Protein AF-A0A7X7KDP8-F1 (afdb_monomer)

Foldseek 3Di:
DDDDDDDDDDDPVVVVVVVVVVVVVVPDDPQDWDKDKFAAADPPPRHQAKDKKFKAFQVRDQDDAPPFDDDDGITIDRRIGIDTGGDHDMDIDD

Sequence (94 aa):
MFAEPSIRRLPPFRCTTFALIALALMGQTSQAAGQLELIVVDTATGAPIPCRIHLTGPKKNVRNIPKTPFWHDHNAISGKVLLRLPNGNYEFLI

Structure (mmCIF, N/CA/C/O backbone):
data_AF-A0A7X7KDP8-F1
#
_entry.id   AF-A0A7X7KDP8-F1
#
loop_
_atom_site.group_PDB
_atom_site.id
_atom_site.type_symbol
_atom_site.label_atom_id
_atom_site.label_alt_id
_atom_site.label_comp_id
_atom_site.label_asym_id
_atom_site.label_entity_id
_atom_site.label_seq_id
_atom_site.pdbx_PDB_ins_code
_atom_site.Cartn_x
_atom_site.Cartn_y
_atom_site.Cartn_z
_atom_site.occupancy
_atom_site.B_iso_or_equiv
_atom_site.auth_seq_id
_atom_site.auth_comp_id
_atom_site.auth_asym_id
_atom_site.auth_atom_id
_atom_site.pdbx_PDB_model_num
ATOM 1 N N . MET A 1 1 ? 16.776 44.521 -65.443 1.00 44.59 1 MET A N 1
ATOM 2 C CA . MET A 1 1 ? 17.517 44.589 -64.165 1.00 44.59 1 MET A CA 1
ATOM 3 C C . MET A 1 1 ? 16.695 43.822 -63.140 1.00 44.59 1 MET A C 1
ATOM 5 O O . MET A 1 1 ? 15.703 44.355 -62.669 1.00 44.59 1 MET A O 1
ATOM 9 N N . PHE A 1 2 ? 17.021 42.556 -62.880 1.00 46.94 2 PHE A N 1
ATOM 10 C CA . PHE A 1 2 ? 16.363 41.763 -61.837 1.00 46.94 2 PHE A CA 1
ATOM 11 C C . PHE A 1 2 ? 17.418 41.432 -60.783 1.00 46.94 2 PHE A C 1
ATOM 13 O O . PHE A 1 2 ? 18.482 40.925 -61.126 1.00 46.94 2 PHE A O 1
ATOM 20 N N . ALA A 1 3 ? 17.160 41.825 -59.536 1.00 52.06 3 ALA A N 1
ATOM 21 C CA . ALA A 1 3 ? 18.062 41.621 -58.410 1.00 52.06 3 ALA A CA 1
ATOM 22 C C . ALA A 1 3 ? 17.932 40.184 -57.885 1.00 52.06 3 ALA A C 1
ATOM 24 O O . ALA A 1 3 ? 16.826 39.697 -57.655 1.00 52.06 3 ALA A O 1
ATOM 25 N N . GLU A 1 4 ? 19.067 39.518 -57.698 1.00 57.53 4 GLU A N 1
ATOM 26 C CA . GLU A 1 4 ? 19.156 38.153 -57.183 1.00 57.53 4 GLU A CA 1
ATOM 27 C C . GLU A 1 4 ? 18.979 38.147 -55.648 1.00 57.53 4 GLU A C 1
ATOM 29 O O . GLU A 1 4 ? 19.588 38.976 -54.961 1.00 57.53 4 GLU A O 1
ATOM 34 N N . PRO A 1 5 ? 18.146 37.263 -55.064 1.00 60.00 5 PRO A N 1
ATOM 35 C CA . PRO A 1 5 ? 17.931 37.248 -53.625 1.00 60.00 5 PRO A CA 1
ATOM 36 C C . PRO A 1 5 ? 19.129 36.626 -52.895 1.00 60.00 5 PRO A C 1
ATOM 38 O O . PRO A 1 5 ? 19.485 35.464 -53.081 1.00 60.00 5 PRO A O 1
ATOM 41 N N . SER A 1 6 ? 19.727 37.413 -52.003 1.00 65.31 6 SER A N 1
ATOM 42 C CA . SER A 1 6 ? 20.781 36.999 -51.075 1.00 65.31 6 SER A CA 1
ATOM 43 C C . SER A 1 6 ? 20.256 35.949 -50.082 1.00 65.31 6 SER A C 1
ATOM 45 O O . SER A 1 6 ? 19.622 36.276 -49.076 1.00 65.31 6 SER A O 1
ATOM 47 N N . ILE A 1 7 ? 20.524 34.668 -50.349 1.00 64.31 7 ILE A N 1
ATOM 48 C CA . ILE A 1 7 ? 20.230 33.570 -49.418 1.00 64.31 7 ILE A CA 1
ATOM 49 C C . ILE A 1 7 ? 21.276 33.586 -48.295 1.00 64.31 7 ILE A C 1
ATOM 51 O O . ILE A 1 7 ? 22.392 33.080 -48.442 1.00 64.31 7 ILE A O 1
ATOM 55 N N . ARG A 1 8 ? 20.919 34.160 -47.141 1.00 66.75 8 ARG A N 1
ATOM 56 C CA . ARG A 1 8 ? 21.7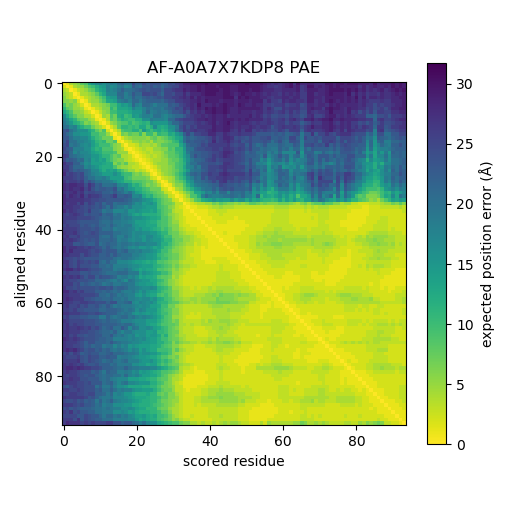41 34.089 -45.924 1.00 66.75 8 ARG A CA 1
ATOM 57 C C . ARG A 1 8 ? 21.695 32.667 -45.361 1.00 66.75 8 ARG A C 1
ATOM 59 O O . ARG A 1 8 ? 20.715 32.269 -44.737 1.00 66.75 8 ARG A O 1
ATOM 66 N N . ARG A 1 9 ? 22.766 31.898 -45.571 1.00 63.44 9 ARG A N 1
ATOM 67 C CA . ARG A 1 9 ? 22.952 30.585 -44.936 1.00 63.44 9 ARG A CA 1
ATOM 68 C C . ARG A 1 9 ? 23.226 30.782 -43.443 1.00 63.44 9 ARG A C 1
ATOM 70 O O . ARG A 1 9 ? 24.189 31.448 -43.070 1.00 63.44 9 ARG A O 1
ATOM 77 N N . LEU A 1 10 ? 22.369 30.224 -42.591 1.00 58.59 10 LEU A N 1
ATOM 78 C CA . LEU A 1 10 ? 22.587 30.205 -41.145 1.00 58.59 10 LEU A CA 1
ATOM 79 C C . LEU A 1 10 ? 23.786 29.292 -40.809 1.00 58.59 10 LEU A C 1
ATOM 81 O O . LEU A 1 10 ? 23.911 28.221 -41.404 1.00 58.59 10 LEU A O 1
ATOM 85 N N . PRO A 1 11 ? 24.673 29.686 -39.875 1.00 56.81 11 PRO A N 1
ATOM 86 C CA . PRO A 1 11 ? 25.853 28.898 -39.528 1.00 56.81 11 PRO A CA 1
ATOM 87 C C . PRO A 1 11 ? 25.471 27.589 -38.806 1.00 56.81 11 PRO A C 1
ATOM 89 O O . PRO A 1 11 ? 24.572 27.598 -37.958 1.00 56.81 11 PRO A O 1
ATOM 92 N N . PRO A 1 12 ? 26.183 26.473 -39.068 1.00 56.59 12 PRO A N 1
ATOM 93 C CA . PRO A 1 12 ? 25.824 25.128 -38.591 1.00 56.59 12 PRO A CA 1
ATOM 94 C C . PRO A 1 12 ? 25.829 24.987 -37.058 1.00 56.59 12 PRO A C 1
ATOM 96 O O . PRO A 1 12 ? 25.149 24.124 -36.507 1.00 56.59 12 PRO A O 1
ATOM 99 N N . PHE A 1 13 ? 26.528 25.882 -36.355 1.00 54.09 13 PHE A N 1
ATOM 100 C CA . PHE A 1 13 ? 26.641 25.901 -34.893 1.00 54.09 13 PHE A CA 1
ATOM 101 C C . PHE A 1 13 ? 25.326 26.205 -34.152 1.00 54.09 13 PHE A C 1
ATOM 103 O O . PHE A 1 13 ? 25.220 25.939 -32.955 1.00 54.09 13 PHE A O 1
ATOM 110 N N . ARG A 1 14 ? 24.314 26.749 -34.843 1.00 55.41 14 ARG A N 1
ATOM 111 C CA . ARG A 1 14 ? 22.993 27.042 -34.255 1.00 55.41 14 ARG A CA 1
ATOM 112 C C . ARG A 1 14 ? 22.034 25.847 -34.278 1.00 55.41 14 ARG A C 1
ATOM 114 O O . ARG A 1 14 ? 21.094 25.819 -33.492 1.00 55.41 14 ARG A O 1
ATOM 121 N N . CYS A 1 15 ? 22.275 24.854 -35.137 1.00 54.41 15 CYS A N 1
ATOM 122 C CA . CYS A 1 15 ? 21.437 23.652 -35.221 1.00 54.41 15 CYS A CA 1
ATOM 123 C C . CYS A 1 15 ? 21.819 22.602 -34.171 1.00 54.41 15 CYS A C 1
ATOM 125 O O . CYS A 1 15 ? 20.948 21.955 -33.596 1.00 54.41 15 CYS A O 1
ATOM 127 N N . THR A 1 16 ? 23.114 22.445 -33.891 1.00 58.50 16 THR A N 1
ATOM 128 C CA . THR A 1 16 ? 23.617 21.423 -32.958 1.00 58.50 16 THR A CA 1
ATOM 129 C C . THR A 1 16 ? 23.245 21.715 -31.505 1.00 58.50 16 THR A C 1
ATOM 131 O O . THR A 1 16 ? 22.891 20.806 -30.760 1.00 58.50 16 THR A O 1
ATOM 134 N N . THR A 1 17 ? 23.248 22.987 -31.109 1.00 57.66 17 THR A N 1
ATOM 135 C CA . THR A 1 17 ? 22.842 23.428 -29.764 1.00 57.66 17 THR A CA 1
ATOM 136 C C . THR A 1 17 ? 21.343 23.247 -29.515 1.00 57.66 17 THR A C 1
ATOM 138 O O . THR A 1 17 ? 20.956 22.804 -28.436 1.00 57.66 17 THR A O 1
ATOM 141 N N . PHE A 1 18 ? 20.493 23.495 -30.516 1.00 59.12 18 PHE A N 1
ATOM 142 C CA . PHE A 1 18 ? 19.050 23.236 -30.418 1.00 59.12 18 PHE A CA 1
ATOM 143 C C . PHE A 1 18 ? 18.726 21.739 -30.287 1.00 59.12 18 PHE A C 1
ATOM 145 O O . PHE A 1 18 ? 17.850 21.358 -29.511 1.00 59.12 18 PHE A O 1
ATOM 152 N N . ALA A 1 19 ? 19.458 20.884 -31.007 1.00 62.78 19 ALA A N 1
ATOM 153 C CA . ALA A 1 19 ? 19.248 19.437 -30.981 1.00 62.78 19 ALA A CA 1
ATOM 154 C C . ALA A 1 19 ? 19.540 18.812 -29.602 1.00 62.78 19 ALA A C 1
ATOM 156 O O . ALA A 1 19 ? 18.810 17.927 -29.160 1.00 62.78 19 ALA A O 1
ATOM 157 N N . LEU A 1 20 ? 20.560 19.302 -28.888 1.00 64.81 20 LEU A N 1
ATOM 158 C CA . LEU A 1 20 ? 20.907 18.816 -27.545 1.00 64.81 20 LEU A CA 1
ATOM 159 C C . LEU A 1 20 ? 19.850 19.185 -26.491 1.00 64.81 20 LEU A C 1
ATOM 161 O O . LEU A 1 20 ? 19.529 18.367 -25.630 1.00 64.81 20 LEU A O 1
ATOM 165 N N . ILE A 1 21 ? 19.266 20.384 -26.583 1.00 68.69 21 ILE A N 1
ATOM 166 C CA . ILE A 1 21 ? 18.185 20.823 -25.685 1.00 68.69 21 ILE A CA 1
ATOM 167 C C . ILE A 1 21 ? 16.912 20.000 -25.928 1.00 68.69 21 ILE A C 1
ATOM 169 O O . ILE A 1 21 ? 16.256 19.582 -24.975 1.00 68.69 21 ILE A O 1
ATOM 173 N N . ALA A 1 22 ? 16.584 19.713 -27.191 1.00 65.56 22 ALA A N 1
ATOM 174 C CA . ALA A 1 22 ? 15.426 18.892 -27.538 1.00 65.56 22 ALA A CA 1
ATOM 175 C C . ALA A 1 22 ? 15.552 17.450 -27.007 1.00 65.56 22 ALA A C 1
ATOM 177 O O . ALA A 1 22 ? 14.583 16.907 -26.479 1.00 65.56 22 ALA A O 1
ATOM 178 N N . LEU A 1 23 ? 16.748 16.851 -27.072 1.00 67.94 23 LEU A N 1
ATOM 179 C CA . LEU A 1 23 ? 16.996 15.502 -26.551 1.00 67.94 23 LEU A CA 1
ATOM 180 C C . LEU A 1 23 ? 16.880 15.432 -25.017 1.00 67.94 23 LEU A C 1
ATOM 182 O O . LEU A 1 23 ? 16.359 14.453 -24.486 1.00 67.94 23 LEU A O 1
ATOM 186 N N . ALA A 1 24 ? 17.296 16.482 -24.301 1.00 65.81 24 ALA A N 1
ATOM 187 C CA . ALA A 1 24 ? 17.159 16.559 -22.844 1.00 65.81 24 ALA A CA 1
ATOM 188 C C . ALA A 1 24 ? 15.690 16.646 -22.373 1.00 65.81 24 ALA A C 1
ATOM 190 O O . ALA A 1 24 ? 15.368 16.221 -21.264 1.00 65.81 24 ALA A O 1
ATOM 191 N N . LEU A 1 25 ? 14.787 17.159 -23.216 1.00 64.44 25 LEU A N 1
ATOM 192 C CA . LEU A 1 25 ? 13.361 17.317 -22.904 1.00 64.44 25 LEU A CA 1
ATOM 193 C C . LEU A 1 25 ? 12.517 16.064 -23.206 1.00 64.44 25 LEU A C 1
ATOM 195 O O . LEU A 1 25 ? 11.403 15.948 -22.702 1.00 64.44 25 LEU A O 1
ATOM 199 N N . MET A 1 26 ? 13.034 15.098 -23.973 1.00 65.31 26 MET A N 1
ATOM 200 C CA . MET A 1 26 ? 12.306 13.872 -24.351 1.00 65.31 26 MET A CA 1
ATOM 201 C C . MET A 1 26 ? 12.191 12.822 -23.224 1.00 65.31 26 MET A C 1
ATOM 203 O O . MET A 1 26 ? 11.527 11.804 -23.399 1.00 65.31 26 MET A O 1
ATOM 207 N N . GLY A 1 27 ? 12.820 13.043 -22.06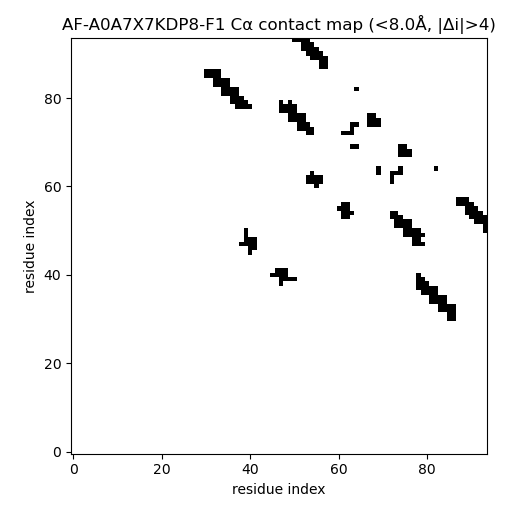5 1.00 57.62 27 GLY A N 1
ATOM 208 C CA . GLY A 1 27 ? 12.973 12.028 -21.014 1.00 57.62 27 GLY A CA 1
ATOM 209 C C . GLY A 1 27 ? 11.833 11.882 -19.997 1.00 57.62 27 GLY A C 1
ATOM 210 O O . GLY A 1 27 ? 11.965 11.077 -19.079 1.00 57.62 27 GLY A O 1
ATOM 211 N N . GLN A 1 28 ? 10.733 12.636 -20.093 1.00 58.03 28 GLN A N 1
ATOM 212 C CA . GLN A 1 28 ? 9.689 12.629 -19.054 1.00 58.03 28 GLN A CA 1
ATOM 213 C C . GLN A 1 28 ? 8.387 11.985 -19.534 1.00 58.03 28 GLN A C 1
ATOM 215 O O . GLN A 1 28 ? 7.374 12.650 -19.739 1.00 58.03 28 GLN A O 1
ATOM 220 N N . THR A 1 29 ? 8.379 10.660 -19.677 1.00 58.66 29 THR A N 1
ATOM 221 C CA . THR A 1 29 ? 7.113 9.927 -19.777 1.00 58.66 29 THR A CA 1
ATOM 222 C C . THR A 1 29 ? 6.504 9.831 -18.379 1.00 58.66 29 THR A C 1
ATOM 224 O O . THR A 1 29 ? 6.986 9.067 -17.541 1.00 58.66 29 THR A O 1
ATOM 227 N N . SER A 1 30 ? 5.446 10.597 -18.103 1.00 62.19 30 SER A N 1
ATOM 228 C CA . SER A 1 30 ? 4.622 10.351 -16.915 1.00 62.19 30 SER A CA 1
ATOM 229 C C . SER A 1 30 ? 3.943 8.997 -17.087 1.00 62.19 30 SER A C 1
ATOM 231 O O . SER A 1 30 ? 3.030 8.848 -17.896 1.00 62.19 30 SER A O 1
ATOM 233 N N . GLN A 1 31 ? 4.429 7.983 -16.373 1.00 65.25 31 GLN A N 1
ATOM 234 C CA . GLN A 1 31 ? 3.807 6.667 -16.389 1.00 65.25 31 GLN A CA 1
ATOM 235 C C . GLN A 1 31 ? 2.385 6.806 -15.837 1.00 65.25 31 GLN A C 1
ATOM 237 O O . GLN A 1 31 ? 2.205 7.386 -14.764 1.00 65.25 31 GLN A O 1
ATOM 242 N N . ALA A 1 32 ? 1.386 6.311 -16.575 1.00 61.94 32 ALA A N 1
ATOM 243 C CA . ALA A 1 32 ? -0.007 6.352 -16.141 1.00 61.94 32 ALA A CA 1
ATOM 244 C C . ALA A 1 32 ? -0.111 5.782 -14.720 1.00 61.94 32 ALA A C 1
ATOM 246 O O . ALA A 1 32 ? 0.294 4.641 -14.481 1.00 61.94 32 ALA A O 1
ATOM 247 N N . ALA A 1 33 ? -0.577 6.611 -13.785 1.00 73.25 33 ALA A N 1
ATOM 248 C CA . ALA A 1 33 ? -0.686 6.279 -12.375 1.00 73.25 33 ALA A CA 1
ATOM 249 C C . ALA A 1 33 ? -2.159 6.083 -12.014 1.00 73.25 33 ALA A C 1
ATOM 251 O O . ALA A 1 33 ? -2.948 7.028 -12.062 1.00 73.25 33 ALA A O 1
ATOM 252 N N . GLY A 1 34 ? -2.517 4.855 -11.650 1.00 85.81 34 GLY A N 1
ATOM 253 C CA . GLY A 1 34 ? -3.769 4.551 -10.977 1.00 85.81 34 GLY A CA 1
ATOM 254 C C . GLY A 1 34 ? -3.743 5.037 -9.527 1.00 85.81 34 GLY A C 1
ATOM 255 O O . GLY A 1 34 ? -2.681 5.226 -8.921 1.00 85.81 34 GLY A O 1
ATOM 256 N N . GLN A 1 35 ? -4.930 5.249 -8.967 1.00 91.62 35 GLN A N 1
ATOM 257 C CA . GLN A 1 35 ? -5.108 5.499 -7.541 1.00 91.62 35 GLN A CA 1
ATOM 258 C C . GLN A 1 35 ? -5.821 4.300 -6.921 1.00 91.62 35 GLN A C 1
ATOM 260 O O . GLN A 1 35 ? -6.826 3.841 -7.457 1.00 91.62 35 GLN A O 1
ATOM 265 N N . LEU A 1 36 ? -5.287 3.802 -5.810 1.00 92.06 36 LEU A N 1
ATOM 266 C CA . LEU A 1 36 ? -5.874 2.732 -5.011 1.00 92.06 36 LEU A CA 1
ATOM 267 C C . LEU A 1 36 ? -5.968 3.213 -3.566 1.00 92.06 36 LEU A C 1
ATOM 269 O O . LEU A 1 36 ? -4.950 3.548 -2.962 1.00 92.06 36 LEU A O 1
ATOM 273 N N . GLU A 1 37 ? -7.173 3.244 -3.013 1.00 94.44 37 GLU A N 1
ATOM 274 C CA . GLU A 1 37 ? -7.376 3.458 -1.584 1.00 94.44 37 GLU A CA 1
ATOM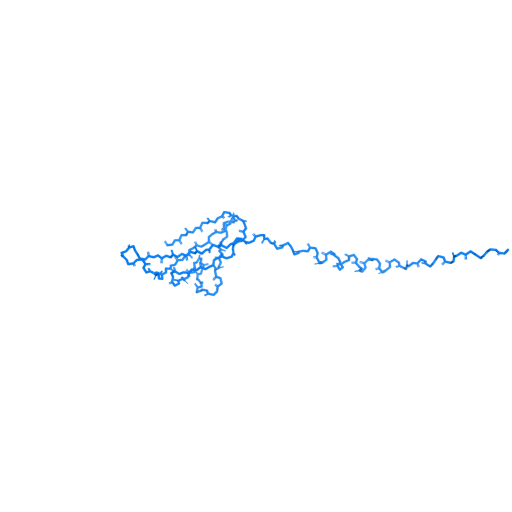 275 C C . GLU A 1 37 ? -7.479 2.100 -0.885 1.00 94.44 37 GLU A C 1
ATOM 277 O O . GLU A 1 37 ? -8.315 1.271 -1.238 1.00 94.44 37 GLU A O 1
ATOM 282 N N . LEU A 1 38 ? -6.605 1.871 0.094 1.00 93.69 38 LEU A N 1
ATOM 283 C CA . LEU A 1 38 ? -6.625 0.698 0.962 1.00 93.69 38 LEU A CA 1
ATOM 284 C C . LEU A 1 38 ? -7.119 1.111 2.344 1.00 93.69 38 LEU A C 1
ATOM 286 O O . LEU A 1 38 ? -6.591 2.050 2.944 1.00 93.69 38 LEU A O 1
ATOM 290 N N . ILE A 1 39 ? -8.119 0.387 2.843 1.00 96.06 39 ILE A N 1
ATOM 291 C CA . ILE A 1 39 ? -8.699 0.567 4.173 1.00 96.06 39 ILE A CA 1
ATOM 292 C C . ILE A 1 39 ? -8.670 -0.793 4.870 1.00 96.06 39 ILE A C 1
ATOM 294 O O . ILE A 1 39 ? -9.298 -1.740 4.404 1.00 96.06 39 ILE A O 1
ATOM 298 N N . VAL A 1 40 ? -7.938 -0.884 5.977 1.00 95.56 40 VAL A N 1
ATOM 299 C CA . VAL A 1 40 ? -7.853 -2.082 6.819 1.00 95.56 40 VAL A CA 1
ATOM 300 C C . VAL A 1 40 ? -8.775 -1.871 8.003 1.00 95.56 40 VAL A C 1
ATOM 302 O O . VAL A 1 40 ? -8.606 -0.901 8.741 1.00 95.56 40 VAL A O 1
ATOM 305 N N . VAL A 1 41 ? -9.767 -2.745 8.158 1.00 96.81 41 VAL A N 1
ATOM 306 C CA . VAL A 1 41 ? -10.817 -2.608 9.171 1.00 9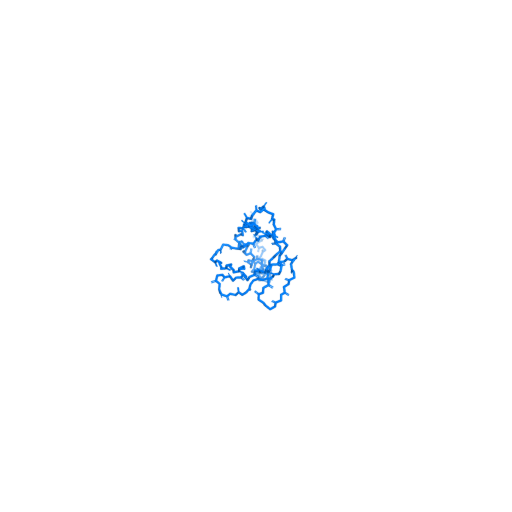6.81 41 VAL A CA 1
ATOM 307 C C . VAL A 1 41 ? -10.796 -3.759 10.162 1.00 96.81 41 VAL A C 1
ATOM 309 O O . VAL A 1 41 ? -10.518 -4.902 9.801 1.00 96.81 41 VAL A O 1
ATOM 312 N N . ASP A 1 42 ? -11.146 -3.457 11.406 1.00 96.62 42 ASP A N 1
ATOM 313 C CA . ASP A 1 42 ? -11.551 -4.464 12.377 1.00 96.62 42 ASP A CA 1
ATOM 314 C C . ASP A 1 42 ? -12.875 -5.109 11.934 1.00 96.62 42 ASP A C 1
ATOM 316 O O . ASP A 1 42 ? -13.828 -4.418 11.569 1.00 96.62 42 ASP A O 1
ATOM 320 N N . THR A 1 43 ? -12.948 -6.440 11.953 1.00 96.06 43 THR A N 1
ATOM 321 C CA . THR A 1 43 ? -14.092 -7.176 11.391 1.00 96.06 43 THR A CA 1
ATOM 322 C C . THR A 1 43 ? -15.367 -7.025 12.224 1.00 96.06 43 THR A C 1
ATOM 324 O O . THR A 1 43 ? -16.462 -7.130 11.677 1.00 96.06 43 THR A O 1
ATOM 327 N N . ALA A 1 44 ? -15.250 -6.776 13.530 1.00 97.62 44 ALA A N 1
ATOM 328 C CA . ALA A 1 44 ? -16.401 -6.656 14.422 1.00 97.62 44 ALA A CA 1
ATOM 329 C C . ALA A 1 44 ? -17.030 -5.254 14.374 1.00 97.62 44 ALA A C 1
ATOM 331 O O . ALA A 1 44 ? -18.250 -5.114 14.416 1.00 97.62 44 ALA A O 1
ATOM 332 N N . THR A 1 45 ? -16.199 -4.215 14.290 1.00 97.19 45 THR A N 1
ATOM 333 C CA . THR A 1 45 ? -16.610 -2.806 14.404 1.00 97.19 45 THR A CA 1
ATOM 334 C C . THR A 1 45 ? -16.637 -2.064 13.070 1.00 97.19 45 THR A C 1
ATOM 336 O O . THR A 1 45 ? -17.253 -1.004 12.976 1.00 97.19 45 THR A O 1
ATOM 339 N N . GLY A 1 46 ? -15.948 -2.572 12.043 1.00 96.69 46 GLY A N 1
ATOM 340 C CA . GLY A 1 46 ? -15.729 -1.870 10.776 1.00 96.69 46 GLY A CA 1
ATOM 341 C C . GLY A 1 46 ? -14.805 -0.651 10.893 1.00 96.69 46 GLY A C 1
ATOM 342 O O . GLY A 1 46 ? -14.626 0.084 9.919 1.00 96.69 46 GLY A O 1
ATOM 343 N N . ALA A 1 47 ? -14.218 -0.407 12.069 1.00 96.88 47 ALA A N 1
ATOM 344 C CA . ALA A 1 47 ? -13.343 0.730 12.301 1.00 96.88 47 ALA A CA 1
ATOM 345 C C . ALA A 1 47 ? -11.964 0.501 11.654 1.00 96.88 47 ALA A C 1
ATOM 347 O O . ALA A 1 47 ? -11.443 -0.614 11.720 1.00 96.88 47 ALA A O 1
ATOM 348 N N . PRO A 1 48 ? -11.337 1.531 11.055 1.00 97.25 48 PRO A N 1
ATOM 349 C CA . PRO A 1 48 ? -9.978 1.418 10.541 1.00 97.25 48 PRO A CA 1
ATOM 350 C C . PRO A 1 48 ? -8.976 1.087 11.651 1.00 97.25 48 PRO A C 1
ATOM 352 O O . PRO A 1 48 ? -8.994 1.735 12.699 1.00 97.25 48 PRO A O 1
ATOM 355 N N . ILE A 1 49 ? -8.077 0.133 11.401 1.00 97.19 49 ILE A N 1
ATOM 356 C CA . ILE A 1 49 ? -7.053 -0.291 12.365 1.00 97.19 49 ILE A CA 1
ATOM 357 C C . ILE A 1 49 ? -5.634 -0.064 11.835 1.00 97.19 49 ILE A C 1
ATOM 359 O O . ILE A 1 49 ? -5.359 -0.374 10.676 1.00 97.19 49 ILE A O 1
ATOM 363 N N . PRO A 1 50 ? -4.702 0.447 12.660 1.00 96.69 50 PRO A N 1
ATOM 364 C CA . PRO A 1 50 ? -3.302 0.541 12.273 1.00 96.69 50 PRO A CA 1
ATOM 365 C C . PRO A 1 50 ? -2.706 -0.830 11.950 1.00 96.69 50 PRO A C 1
ATOM 367 O O . PRO A 1 50 ? -2.920 -1.793 12.684 1.00 96.69 50 PRO A O 1
ATOM 370 N N . CYS A 1 51 ? -1.911 -0.910 10.886 1.00 96.19 51 CYS A N 1
ATOM 371 C CA . CYS A 1 51 ? -1.241 -2.144 10.481 1.00 96.19 51 CYS A CA 1
ATOM 372 C C . CYS A 1 51 ? 0.084 -1.851 9.766 1.00 96.19 51 CYS A C 1
ATOM 374 O O . CYS A 1 51 ? 0.409 -0.700 9.451 1.00 96.19 51 CYS A O 1
ATOM 376 N N . ARG A 1 52 ? 0.864 -2.903 9.516 1.00 96.88 52 ARG A N 1
ATOM 377 C CA . ARG A 1 52 ? 2.035 -2.842 8.637 1.00 96.88 52 ARG A CA 1
ATOM 378 C C . ARG A 1 52 ? 1.612 -3.271 7.238 1.00 96.88 52 ARG A C 1
ATOM 380 O O . ARG A 1 52 ? 0.651 -4.010 7.089 1.00 96.88 52 ARG A O 1
ATOM 387 N N . ILE A 1 53 ? 2.295 -2.772 6.219 1.00 96.69 53 ILE A N 1
ATOM 388 C CA . ILE A 1 53 ? 2.083 -3.208 4.843 1.00 96.69 53 ILE A CA 1
ATOM 389 C C . ILE A 1 53 ? 3.419 -3.327 4.121 1.00 96.69 53 ILE A C 1
ATOM 391 O O . ILE A 1 53 ? 4.218 -2.386 4.109 1.00 96.69 53 ILE A O 1
ATOM 395 N N . HIS A 1 54 ? 3.642 -4.480 3.501 1.00 97.31 54 HIS A N 1
ATOM 396 C CA . HIS A 1 54 ? 4.690 -4.685 2.514 1.00 97.31 54 HIS A CA 1
ATOM 397 C C . HIS A 1 54 ? 4.086 -4.454 1.130 1.00 97.31 54 HIS A C 1
ATOM 399 O O . HIS A 1 54 ? 3.086 -5.077 0.767 1.00 97.31 54 HIS A O 1
ATOM 405 N N . LEU A 1 55 ? 4.688 -3.542 0.367 1.00 96.69 55 LEU A N 1
ATOM 406 C CA . LEU A 1 55 ? 4.269 -3.222 -0.993 1.00 96.69 55 LEU A CA 1
ATOM 407 C C . LEU A 1 55 ? 5.373 -3.607 -1.973 1.00 96.69 55 LEU A C 1
ATOM 409 O O . LEU A 1 55 ? 6.393 -2.918 -2.085 1.00 96.69 55 LEU A O 1
ATOM 413 N N . THR A 1 56 ? 5.132 -4.674 -2.726 1.00 96.94 56 THR A N 1
ATOM 414 C CA . THR A 1 56 ? 6.058 -5.152 -3.755 1.00 96.94 56 THR A CA 1
ATOM 415 C C . THR A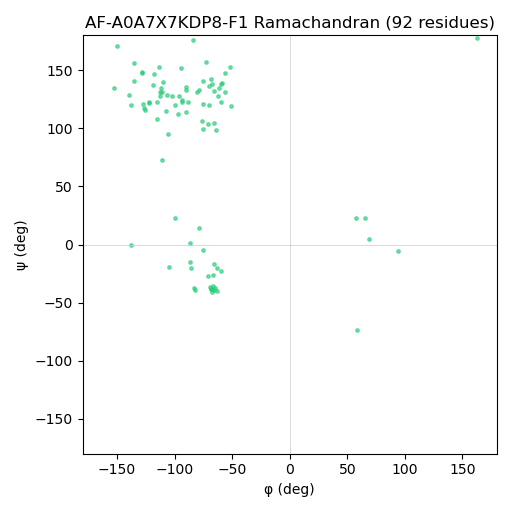 1 56 ? 5.559 -4.737 -5.132 1.00 96.94 56 THR A C 1
ATOM 417 O O . THR A 1 56 ? 4.404 -4.955 -5.496 1.00 96.94 56 THR A O 1
ATOM 420 N N . GLY A 1 57 ? 6.435 -4.092 -5.902 1.00 94.62 57 GLY A N 1
ATOM 421 C CA . GLY A 1 57 ? 6.139 -3.621 -7.250 1.00 94.62 57 GLY A CA 1
ATOM 422 C C . GLY A 1 57 ? 6.302 -4.684 -8.346 1.00 94.62 57 GLY A C 1
ATOM 423 O O . GLY A 1 57 ? 6.840 -5.765 -8.099 1.00 94.62 57 GLY A O 1
ATOM 424 N N . PRO A 1 58 ? 5.970 -4.336 -9.605 1.00 92.88 58 PRO A N 1
ATOM 425 C CA . PRO A 1 58 ? 6.005 -5.263 -10.743 1.00 92.88 58 PRO A CA 1
ATOM 426 C C . PRO A 1 58 ? 7.382 -5.873 -11.027 1.00 92.88 58 PRO A C 1
ATOM 428 O O . PRO A 1 58 ? 7.487 -6.927 -11.646 1.00 92.88 58 PRO A O 1
ATOM 431 N N . LYS A 1 59 ? 8.457 -5.206 -10.591 1.00 93.19 59 LYS A N 1
ATOM 432 C CA . LYS A 1 59 ? 9.846 -5.657 -10.755 1.00 93.19 59 LYS A CA 1
ATOM 433 C C . LYS A 1 59 ? 10.405 -6.317 -9.487 1.00 93.19 59 LYS A C 1
ATOM 435 O O . LYS A 1 59 ? 11.616 -6.323 -9.299 1.00 93.19 59 LYS A O 1
ATOM 440 N N . LYS A 1 60 ? 9.534 -6.826 -8.604 1.00 92.75 60 LYS A N 1
ATOM 441 C CA . LYS A 1 60 ? 9.881 -7.389 -7.283 1.00 92.75 60 LYS A CA 1
ATOM 442 C C . LYS A 1 60 ? 10.632 -6.418 -6.364 1.00 92.75 60 LYS A C 1
ATOM 444 O O . LYS A 1 60 ? 11.352 -6.827 -5.460 1.00 92.75 60 LYS A O 1
ATOM 449 N N . ASN A 1 61 ? 10.486 -5.120 -6.604 1.00 93.44 61 ASN A N 1
ATOM 450 C CA . ASN A 1 61 ? 11.116 -4.089 -5.795 1.00 93.44 61 ASN A CA 1
ATOM 451 C C . ASN A 1 61 ? 10.191 -3.689 -4.641 1.00 93.44 61 ASN A C 1
ATOM 453 O O . ASN A 1 61 ? 9.004 -3.438 -4.864 1.00 93.44 61 ASN A O 1
ATOM 457 N N . VAL A 1 62 ? 10.749 -3.551 -3.440 1.00 94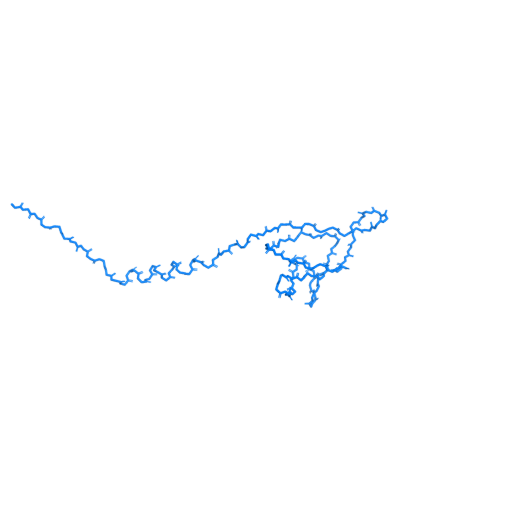.69 62 VAL A N 1
ATOM 458 C CA . VAL A 1 62 ? 10.066 -2.900 -2.316 1.00 94.69 62 VAL A CA 1
ATOM 459 C C . VAL A 1 62 ? 9.723 -1.468 -2.715 1.00 94.69 62 VAL A C 1
ATOM 461 O O . VAL A 1 62 ? 10.518 -0.775 -3.364 1.00 94.69 62 VAL A O 1
ATOM 464 N N . ARG A 1 63 ? 8.525 -1.019 -2.350 1.00 92.69 63 ARG A N 1
ATOM 465 C CA . ARG A 1 63 ? 8.041 0.320 -2.666 1.00 92.69 63 ARG A CA 1
ATOM 466 C C . ARG A 1 63 ? 7.608 1.033 -1.388 1.00 92.69 63 ARG A C 1
ATOM 468 O O .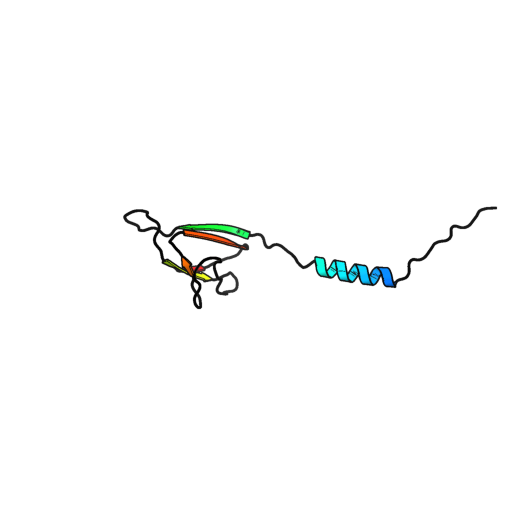 ARG A 1 63 ? 6.645 0.638 -0.749 1.00 92.69 63 ARG A O 1
ATOM 475 N N . ASN A 1 64 ? 8.306 2.115 -1.057 1.00 93.81 64 ASN A N 1
ATOM 476 C CA . ASN A 1 64 ? 7.939 2.974 0.064 1.00 93.81 64 ASN A CA 1
ATOM 477 C C . ASN A 1 64 ? 6.656 3.764 -0.249 1.00 93.81 64 ASN A C 1
ATOM 479 O O . ASN A 1 64 ? 6.516 4.337 -1.335 1.00 93.81 64 ASN A O 1
ATOM 483 N N . ILE A 1 65 ? 5.756 3.833 0.728 1.00 93.69 65 ILE A N 1
ATOM 484 C CA . ILE A 1 65 ? 4.571 4.687 0.730 1.00 93.69 65 ILE A CA 1
ATOM 485 C C . ILE A 1 65 ? 4.920 6.053 1.359 1.00 93.69 65 ILE A C 1
ATOM 487 O O . ILE A 1 65 ? 5.178 6.137 2.564 1.00 93.69 65 ILE A O 1
ATOM 491 N N . PRO A 1 66 ? 4.883 7.162 0.594 1.00 91.69 66 PRO A N 1
ATOM 492 C CA . PRO A 1 66 ? 5.174 8.489 1.131 1.00 91.69 66 PRO A CA 1
ATOM 493 C C . PRO A 1 66 ? 4.277 8.860 2.320 1.00 91.69 66 PRO A C 1
ATOM 495 O O . PRO A 1 66 ? 3.096 8.526 2.337 1.00 91.69 66 PRO A O 1
ATOM 498 N N . LYS A 1 67 ? 4.820 9.640 3.266 1.00 91.31 67 LYS A N 1
ATOM 499 C CA . LYS A 1 67 ? 4.110 10.148 4.462 1.00 91.31 67 LYS A CA 1
ATOM 500 C C . LYS A 1 67 ? 3.668 9.069 5.459 1.00 91.31 67 LYS A C 1
ATOM 502 O O . LYS A 1 67 ? 2.771 9.305 6.261 1.00 91.31 67 LYS A O 1
ATOM 507 N N . THR A 1 68 ? 4.317 7.912 5.433 1.00 94.69 68 THR A N 1
ATOM 508 C CA . THR A 1 68 ? 4.132 6.854 6.429 1.00 94.69 68 THR A CA 1
ATOM 509 C C . THR A 1 68 ? 5.502 6.427 6.967 1.00 94.69 68 THR A C 1
ATOM 511 O O . THR A 1 68 ? 6.489 6.534 6.231 1.00 94.69 68 THR A O 1
ATOM 514 N N . PRO A 1 69 ? 5.619 5.991 8.234 1.00 96.69 69 PRO A N 1
ATOM 515 C CA . PRO A 1 69 ? 6.872 5.448 8.749 1.00 96.69 69 PRO A CA 1
ATOM 516 C C . PRO A 1 69 ? 7.292 4.220 7.938 1.00 96.69 69 PRO A C 1
ATOM 518 O O . PRO A 1 69 ? 6.525 3.266 7.840 1.00 96.69 69 PRO A O 1
ATOM 521 N N . PHE A 1 70 ? 8.493 4.252 7.361 1.00 96.69 70 PHE A N 1
ATOM 522 C CA . PHE A 1 70 ? 9.064 3.167 6.564 1.00 96.69 70 PHE A CA 1
ATOM 523 C C . PHE A 1 70 ? 10.268 2.567 7.284 1.00 96.69 70 PHE A C 1
ATOM 525 O O . PHE A 1 70 ? 11.163 3.308 7.698 1.00 96.69 70 PHE A O 1
ATOM 532 N N . TRP A 1 71 ? 10.315 1.242 7.394 1.00 96.19 71 TRP A N 1
ATOM 533 C CA . TRP A 1 71 ? 11.469 0.531 7.933 1.00 96.19 71 TRP A CA 1
ATOM 534 C C . TRP A 1 71 ? 11.767 -0.716 7.107 1.00 96.19 71 TRP A C 1
ATOM 536 O O . TRP A 1 71 ? 10.938 -1.616 7.032 1.00 96.19 71 TRP A O 1
ATOM 546 N N . HIS A 1 72 ? 12.975 -0.775 6.538 1.00 94.44 72 HIS A N 1
ATOM 547 C CA . HIS A 1 72 ? 13.491 -1.868 5.705 1.00 94.44 72 HIS A CA 1
ATOM 548 C C . HIS A 1 72 ? 12.647 -2.169 4.451 1.00 94.44 72 HIS A C 1
ATOM 550 O O . HIS A 1 72 ? 13.045 -1.820 3.342 1.00 94.44 72 HIS A O 1
ATOM 556 N N . ASP A 1 73 ? 11.487 -2.794 4.625 1.00 95.88 73 ASP A N 1
ATOM 557 C CA . ASP A 1 73 ? 10.627 -3.333 3.574 1.00 95.88 73 ASP A CA 1
ATOM 558 C C . ASP A 1 73 ? 9.124 -3.087 3.775 1.00 95.88 73 ASP A C 1
ATOM 560 O O . ASP A 1 73 ? 8.327 -3.475 2.917 1.00 95.88 73 ASP A O 1
ATOM 564 N N . HIS A 1 74 ? 8.731 -2.427 4.866 1.00 97.25 74 HIS 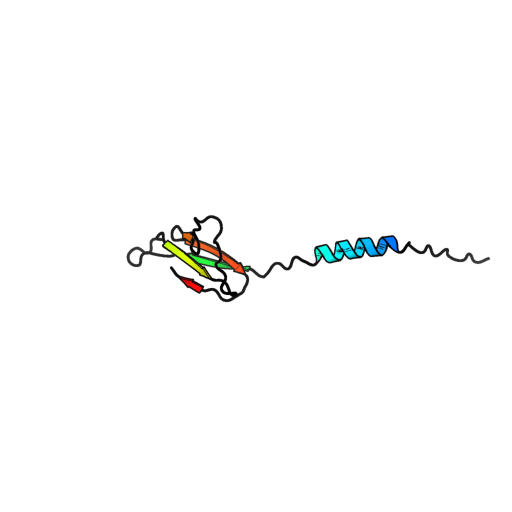A N 1
ATOM 565 C CA . HIS A 1 74 ? 7.330 -2.180 5.187 1.00 97.25 74 HIS A CA 1
ATOM 566 C C . HIS A 1 74 ? 7.069 -0.753 5.653 1.00 97.25 74 HIS A C 1
ATOM 568 O O . HIS A 1 74 ? 7.937 -0.054 6.183 1.00 97.25 74 HIS A O 1
ATOM 574 N N . ASN A 1 75 ? 5.815 -0.346 5.480 1.00 97.69 75 ASN A N 1
ATOM 575 C CA . ASN A 1 75 ? 5.268 0.904 5.972 1.00 97.69 75 ASN A CA 1
ATOM 576 C C . ASN A 1 75 ? 4.274 0.632 7.107 1.00 97.69 75 ASN A C 1
ATOM 578 O O . ASN A 1 75 ? 3.478 -0.300 7.023 1.00 97.69 75 ASN A O 1
ATOM 582 N N . ALA A 1 76 ? 4.284 1.454 8.153 1.00 97.31 76 ALA A N 1
ATOM 583 C CA . ALA A 1 76 ? 3.209 1.475 9.143 1.00 97.31 76 ALA A CA 1
ATOM 584 C C . ALA A 1 76 ? 2.111 2.447 8.682 1.00 97.31 76 ALA A C 1
ATOM 586 O O . ALA A 1 76 ? 2.385 3.627 8.467 1.00 97.31 76 ALA A O 1
ATOM 587 N N . ILE A 1 77 ? 0.870 1.979 8.538 1.00 96.75 77 ILE A N 1
ATOM 588 C CA . ILE A 1 77 ? -0.281 2.811 8.157 1.00 96.75 77 ILE A CA 1
ATOM 589 C C . ILE A 1 77 ? -1.279 2.913 9.311 1.00 96.75 77 ILE A C 1
ATOM 591 O O . ILE A 1 77 ? -1.395 2.004 10.126 1.00 96.75 77 ILE A O 1
ATOM 595 N N . SER A 1 78 ? -2.046 4.002 9.370 1.00 95.31 78 SER A N 1
ATOM 596 C CA . SER A 1 78 ? -3.088 4.223 10.388 1.00 95.31 78 SER A CA 1
ATOM 597 C C . SER A 1 78 ? -4.396 3.459 10.116 1.00 95.31 78 SER A C 1
ATOM 599 O O . SER A 1 78 ? -5.428 3.779 10.698 1.00 95.31 78 SER A O 1
ATOM 601 N N . GLY A 1 79 ? -4.369 2.485 9.202 1.00 95.19 79 GLY A N 1
ATOM 602 C CA . GLY A 1 79 ? -5.536 1.741 8.719 1.00 95.19 79 GLY A CA 1
ATOM 603 C C . GLY A 1 79 ? -6.164 2.290 7.446 1.00 95.19 79 GLY A C 1
ATOM 604 O O . GLY A 1 79 ? -7.045 1.652 6.880 1.00 95.19 79 GLY A O 1
ATOM 605 N N . LYS A 1 80 ? -5.697 3.441 6.950 1.00 95.44 80 LYS A N 1
ATOM 606 C CA . LYS A 1 80 ? -6.055 3.963 5.626 1.00 95.44 80 LYS A CA 1
ATOM 607 C C . LYS A 1 80 ? -4.830 4.469 4.893 1.00 95.44 80 LYS A C 1
ATOM 609 O O . LYS A 1 80 ? -3.971 5.116 5.493 1.00 95.44 80 LYS A O 1
ATOM 614 N N . VAL A 1 81 ? -4.770 4.224 3.590 1.00 94.94 81 VAL A N 1
ATOM 615 C CA . VAL A 1 81 ? -3.700 4.746 2.744 1.00 94.94 81 VAL A CA 1
ATOM 616 C C . VAL A 1 81 ? -4.161 4.931 1.301 1.00 94.94 81 VAL A C 1
ATOM 618 O O . VAL A 1 81 ? -4.787 4.052 0.715 1.00 94.94 81 VAL A O 1
ATOM 621 N N . LEU A 1 82 ? -3.815 6.080 0.714 1.00 94.19 82 LEU A N 1
ATOM 622 C CA . LEU A 1 82 ? -4.003 6.347 -0.710 1.00 94.19 82 LEU A CA 1
ATOM 623 C C . LEU A 1 82 ? -2.696 6.076 -1.459 1.00 94.19 82 LEU A C 1
ATOM 625 O O . LEU A 1 82 ? -1.716 6.811 -1.312 1.00 94.19 82 LEU A O 1
ATOM 629 N N . LEU A 1 83 ? -2.694 5.044 -2.295 1.00 93.19 83 LEU A N 1
ATOM 630 C CA . LEU A 1 83 ? -1.563 4.658 -3.125 1.00 93.19 83 LEU A CA 1
ATOM 631 C C . LEU A 1 83 ? -1.712 5.237 -4.530 1.00 93.19 83 LEU A C 1
ATOM 633 O O . LEU A 1 83 ? -2.725 5.048 -5.198 1.00 93.19 83 LEU A O 1
ATOM 637 N N . ARG A 1 84 ? -0.667 5.923 -4.996 1.00 91.31 84 ARG A N 1
ATOM 638 C CA . ARG A 1 84 ? -0.546 6.407 -6.377 1.00 91.31 84 ARG A CA 1
ATOM 639 C C . ARG A 1 84 ? 0.456 5.517 -7.096 1.00 91.31 84 ARG A C 1
ATOM 641 O O . ARG A 1 84 ? 1.668 5.695 -6.950 1.00 91.31 84 ARG A O 1
ATOM 648 N N . LEU A 1 85 ? -0.050 4.509 -7.797 1.00 90.56 85 LEU A N 1
ATOM 649 C CA . LEU A 1 85 ? 0.753 3.435 -8.371 1.00 90.56 85 LEU A CA 1
ATOM 650 C C . LEU A 1 85 ? 0.727 3.523 -9.895 1.00 90.56 85 LEU A C 1
ATOM 652 O O . LEU A 1 85 ? -0.354 3.570 -10.475 1.00 90.56 85 LEU A O 1
ATOM 656 N N . PRO A 1 86 ? 1.889 3.528 -10.567 1.00 89.69 86 PRO A N 1
ATOM 657 C CA . PRO A 1 86 ? 1.946 3.269 -11.996 1.00 89.69 86 PRO A CA 1
ATOM 658 C C . PRO A 1 86 ? 1.221 1.971 -12.364 1.00 89.69 86 PRO A C 1
ATOM 660 O O . PRO A 1 86 ? 1.178 1.045 -11.559 1.00 89.69 86 PRO A O 1
ATOM 663 N N . ASN A 1 87 ? 0.702 1.870 -13.585 1.00 88.56 87 ASN A N 1
ATOM 664 C CA . ASN A 1 87 ? 0.100 0.621 -14.051 1.00 88.56 87 ASN A CA 1
ATOM 665 C C . ASN A 1 87 ? 1.091 -0.552 -13.942 1.00 88.56 87 ASN A C 1
ATOM 667 O O . ASN A 1 87 ? 2.232 -0.463 -14.407 1.00 88.56 87 ASN A O 1
ATOM 671 N N . GLY A 1 88 ? 0.634 -1.656 -13.351 1.00 90.50 88 GLY A N 1
ATOM 672 C CA . GLY A 1 88 ? 1.409 -2.879 -13.176 1.00 90.50 88 GLY A CA 1
ATOM 673 C C . GLY A 1 88 ? 0.809 -3.803 -12.117 1.00 90.50 88 GLY A C 1
ATOM 674 O O . GLY A 1 88 ? -0.182 -3.460 -11.476 1.00 90.50 88 GLY A O 1
ATOM 675 N N . ASN A 1 89 ? 1.431 -4.969 -11.935 1.00 93.50 89 ASN A N 1
ATOM 676 C CA . ASN A 1 89 ? 1.035 -5.940 -10.915 1.00 93.50 89 ASN A CA 1
ATOM 677 C C . ASN A 1 89 ? 1.774 -5.670 -9.604 1.00 93.50 89 ASN A C 1
ATOM 679 O O . ASN A 1 89 ? 2.993 -5.488 -9.602 1.00 93.50 89 ASN A O 1
ATOM 683 N N . TYR A 1 90 ? 1.028 -5.667 -8.505 1.00 94.19 90 TYR A N 1
ATOM 684 C CA . TYR A 1 90 ? 1.532 -5.392 -7.166 1.00 94.19 90 TYR A CA 1
ATOM 685 C C . TYR A 1 90 ? 1.108 -6.500 -6.213 1.00 94.19 90 TYR A C 1
ATOM 687 O O . TYR A 1 90 ? 0.025 -7.066 -6.357 1.00 94.19 90 TYR A O 1
ATOM 695 N N . GLU A 1 91 ? 1.959 -6.772 -5.234 1.00 96.00 91 GLU A N 1
ATOM 696 C CA . GLU A 1 91 ? 1.657 -7.659 -4.117 1.00 96.00 91 GLU A CA 1
ATOM 697 C C . GLU A 1 91 ? 1.579 -6.827 -2.837 1.00 96.00 91 GLU A C 1
ATOM 699 O O . GLU A 1 91 ? 2.422 -5.955 -2.592 1.00 96.00 91 GLU A O 1
ATOM 704 N N . PHE A 1 92 ? 0.536 -7.094 -2.054 1.00 94.50 92 PHE A N 1
ATOM 705 C CA . PHE A 1 92 ? 0.240 -6.431 -0.794 1.00 94.50 92 PHE A CA 1
ATOM 706 C C . PHE A 1 92 ? 0.182 -7.500 0.292 1.00 94.50 92 PHE A C 1
ATOM 708 O O . PHE A 1 92 ? -0.628 -8.422 0.196 1.00 94.50 92 PHE A O 1
ATOM 715 N N . LEU A 1 93 ? 1.020 -7.365 1.315 1.00 95.50 93 LEU A N 1
ATOM 716 C CA . LEU A 1 93 ? 1.001 -8.226 2.496 1.00 95.50 93 LEU A CA 1
ATOM 717 C C . LEU A 1 93 ? 0.804 -7.340 3.727 1.00 95.50 93 LEU A C 1
ATOM 719 O O . LEU A 1 93 ? 1.56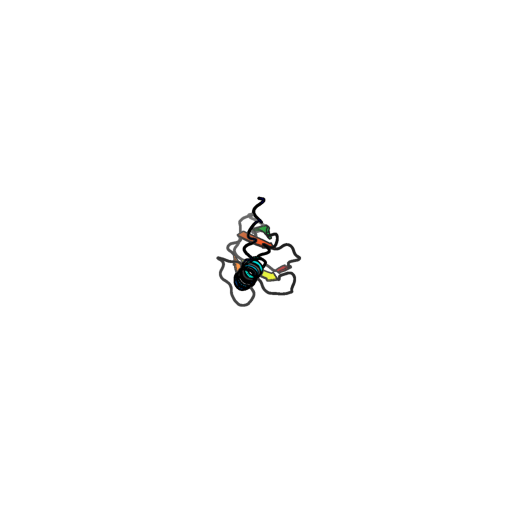4 -6.388 3.918 1.00 95.50 93 LEU A O 1
ATOM 723 N N . ILE A 1 94 ? -0.256 -7.621 4.488 1.00 89.19 94 ILE A N 1
ATOM 724 C CA . ILE A 1 94 ? -0.771 -6.826 5.616 1.00 89.19 94 ILE A CA 1
ATOM 725 C C . ILE A 1 94 ? -0.662 -7.638 6.904 1.00 89.19 94 ILE A C 1
ATOM 727 O O . ILE A 1 94 ? -1.011 -8.838 6.843 1.00 89.19 94 ILE A O 1
#

Radius of gyration: 26.67 Å; Cα contacts (8 Å, |Δi|>4): 124; chains: 1; bounding box: 43×53×79 Å

Mean predicted aligned error: 11.97 Å

Solvent-accessible surface area (backbone atoms only — not comparable to full-atom values): 6008 Å² total; per-residue (Å²): 141,82,86,79,83,84,80,80,77,78,66,73,75,65,56,59,60,52,52,55,56,54,59,68,66,70,74,74,78,81,67,64,61,47,79,48,79,48,72,41,56,40,88,90,77,65,47,65,38,68,43,53,37,33,36,32,39,72,83,75,39,72,52,88,60,85,99,40,60,70,58,103,60,34,31,49,40,72,14,60,48,80,43,80,39,57,79,72,58,71,48,79,49,112

Nearest PDB structures (foldseek):
  5tth-assembly1_A  TM=6.169E-01  e=1.070E+00  Danio rerio
  2xic-assembly1_A  TM=3.270E-01  e=3.700E-01  Streptococcus pyogenes

pLDDT: mean 82.59, std 16.81, range [44.59, 97.69]

Secondary structure (DSSP, 8-state):
--PPP---PPPTHHHHHHHHHHHHHTT-----EEEEEEE-B-TTT--B--EEEEEE-TTS-B---TTS-EETTEEEESSEEEEEEESS--EEE-